Protein AF-C5B898-F1 (afdb_monomer_lite)

Foldseek 3Di:
DLVVLQVVLVVCVVVVNLVVSLVSLVVSCVVDDPVCNVVSVVVSVVSVVVVVVVVVVVDDVPPPPPPPDDPDPDD

Structure (mmCIF, N/CA/C/O backbone):
data_AF-C5B898-F1
#
_entry.id   AF-C5B898-F1
#
loop_
_atom_site.group_PDB
_atom_site.id
_atom_site.type_symbol
_atom_site.label_atom_id
_atom_site.label_alt_id
_atom_site.label_comp_id
_atom_site.label_asym_id
_atom_site.label_entity_id
_atom_site.label_seq_id
_atom_site.pdbx_PDB_ins_code
_atom_site.Cartn_x
_atom_site.Cartn_y
_atom_site.Cartn_z
_atom_site.occupancy
_atom_site.B_iso_or_equiv
_atom_site.auth_seq_id
_atom_site.auth_comp_id
_atom_site.auth_asym_id
_atom_site.auth_atom_id
_atom_site.pdbx_PDB_model_num
ATOM 1 N N . MET A 1 1 ? 7.431 -8.792 -6.510 1.00 84.44 1 MET A N 1
ATOM 2 C CA . MET A 1 1 ? 7.588 -8.475 -5.067 1.00 84.44 1 MET A CA 1
ATOM 3 C C . MET A 1 1 ? 6.633 -7.371 -4.618 1.00 84.44 1 MET A C 1
ATOM 5 O O . MET A 1 1 ? 5.981 -7.563 -3.597 1.00 84.44 1 MET A O 1
ATOM 9 N N . ALA A 1 2 ? 6.467 -6.292 -5.395 1.00 92.75 2 ALA A N 1
ATOM 10 C CA . ALA A 1 2 ? 5.494 -5.225 -5.125 1.00 92.75 2 ALA A CA 1
ATOM 11 C C . ALA A 1 2 ? 4.074 -5.734 -4.808 1.00 92.75 2 ALA A C 1
ATOM 13 O O . ALA A 1 2 ? 3.536 -5.423 -3.747 1.00 92.75 2 ALA A O 1
ATOM 14 N N . ASP A 1 3 ? 3.510 -6.616 -5.642 1.00 94.50 3 ASP A N 1
ATOM 15 C CA . ASP A 1 3 ? 2.160 -7.166 -5.425 1.00 94.50 3 ASP A CA 1
ATOM 16 C C . ASP A 1 3 ? 1.986 -7.872 -4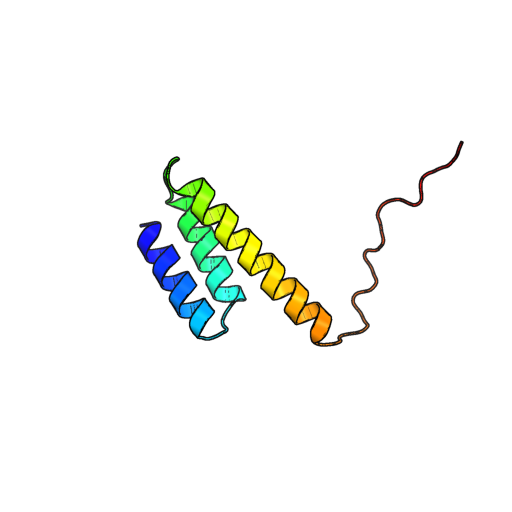.076 1.00 94.50 3 ASP A C 1
ATOM 18 O O . ASP A 1 3 ? 0.927 -7.792 -3.452 1.00 94.50 3 ASP A O 1
ATOM 22 N N . ALA A 1 4 ? 3.023 -8.562 -3.594 1.00 97.44 4 ALA A N 1
ATOM 23 C CA . ALA A 1 4 ? 2.971 -9.248 -2.309 1.00 97.44 4 ALA A CA 1
ATOM 24 C C . ALA A 1 4 ? 2.907 -8.249 -1.145 1.00 97.44 4 ALA A C 1
ATOM 26 O O . ALA A 1 4 ? 2.212 -8.498 -0.158 1.00 97.44 4 ALA A O 1
ATOM 27 N N . HIS A 1 5 ? 3.610 -7.122 -1.261 1.00 97.06 5 HIS A N 1
ATOM 28 C CA . HIS A 1 5 ? 3.532 -6.025 -0.302 1.00 97.06 5 HIS A CA 1
ATOM 29 C C . HIS A 1 5 ? 2.181 -5.303 -0.381 1.00 97.06 5 HIS A C 1
ATOM 31 O O . HIS A 1 5 ? 1.570 -5.057 0.656 1.00 97.06 5 HIS A O 1
ATOM 37 N N . CYS A 1 6 ? 1.631 -5.077 -1.580 1.00 96.44 6 CYS A N 1
ATOM 38 C CA . CYS A 1 6 ? 0.282 -4.525 -1.738 1.00 96.44 6 CYS A CA 1
ATOM 39 C C . CYS A 1 6 ? -0.793 -5.421 -1.106 1.00 96.44 6 CYS A C 1
ATOM 41 O O . CYS A 1 6 ? -1.627 -4.937 -0.347 1.00 96.44 6 CYS A O 1
ATOM 43 N N . ARG A 1 7 ? -0.759 -6.739 -1.345 1.00 97.62 7 ARG A N 1
ATOM 44 C CA . ARG A 1 7 ? -1.714 -7.681 -0.728 1.00 97.62 7 ARG A CA 1
ATOM 45 C C . ARG A 1 7 ? -1.610 -7.686 0.798 1.00 97.62 7 ARG A C 1
ATOM 47 O O . ARG A 1 7 ? -2.632 -7.713 1.481 1.00 97.62 7 ARG A O 1
ATOM 54 N N . ARG A 1 8 ? -0.388 -7.624 1.342 1.00 96.94 8 ARG A N 1
ATOM 55 C CA . ARG A 1 8 ? -0.164 -7.483 2.790 1.00 96.94 8 ARG A CA 1
ATOM 56 C C . ARG A 1 8 ? -0.711 -6.166 3.325 1.00 96.94 8 ARG A C 1
ATOM 58 O O . ARG A 1 8 ? -1.342 -6.174 4.379 1.00 96.94 8 ARG A O 1
ATOM 65 N N . ALA A 1 9 ? -0.511 -5.064 2.604 1.00 97.00 9 ALA A N 1
ATOM 66 C CA . ALA A 1 9 ? -1.067 -3.772 2.973 1.00 97.00 9 ALA A CA 1
ATOM 67 C C . ALA A 1 9 ? -2.596 -3.833 3.065 1.00 97.00 9 ALA A C 1
ATOM 69 O O . ALA A 1 9 ? -3.143 -3.464 4.098 1.00 97.00 9 ALA A O 1
ATOM 70 N N . GLU A 1 10 ? -3.285 -4.382 2.062 1.00 97.62 10 GLU A N 1
ATOM 71 C CA . GLU A 1 10 ? -4.751 -4.506 2.092 1.00 97.62 10 GLU A CA 1
ATOM 72 C C . GLU A 1 10 ? -5.245 -5.406 3.238 1.00 97.62 10 GLU A C 1
ATOM 74 O O . GLU A 1 10 ? -6.218 -5.075 3.915 1.00 97.62 10 GLU A O 1
ATOM 79 N N . ALA A 1 11 ? -4.535 -6.498 3.540 1.00 97.94 11 ALA A N 1
ATOM 80 C CA . ALA A 1 11 ? -4.850 -7.346 4.693 1.00 97.94 11 ALA A CA 1
ATOM 81 C C . ALA A 1 11 ? -4.652 -6.634 6.047 1.00 97.94 11 ALA A C 1
ATOM 83 O O . ALA A 1 11 ? -5.291 -6.982 7.038 1.00 97.94 11 ALA A O 1
ATOM 84 N N . LEU A 1 12 ? -3.752 -5.650 6.118 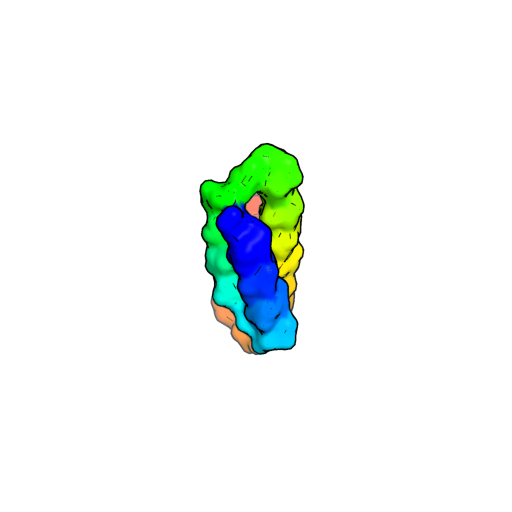1.00 97.06 12 LEU A N 1
ATOM 85 C CA . LEU A 1 12 ? -3.571 -4.804 7.298 1.00 97.06 12 LEU A CA 1
ATOM 86 C C . LEU A 1 12 ? -4.651 -3.717 7.374 1.00 97.06 12 LEU A C 1
ATOM 88 O O . LEU A 1 12 ? -5.131 -3.429 8.469 1.00 97.06 12 LEU A O 1
ATOM 92 N N . VAL A 1 13 ? -5.066 -3.155 6.232 1.00 96.44 13 VAL A N 1
ATOM 93 C CA . VAL A 1 13 ? -6.176 -2.190 6.137 1.00 96.44 13 VAL A CA 1
ATOM 94 C C . VAL A 1 13 ? -7.474 -2.807 6.649 1.00 96.44 13 VAL A C 1
ATOM 96 O O . VAL A 1 13 ? -8.130 -2.195 7.486 1.00 96.44 13 VAL A O 1
ATOM 99 N N . SER A 1 14 ? -7.809 -4.035 6.239 1.00 96.00 14 SER A N 1
ATOM 100 C CA . SER A 1 14 ? -9.023 -4.721 6.712 1.00 96.00 14 SER A CA 1
ATOM 101 C C . SER A 1 14 ? -9.026 -5.002 8.219 1.00 96.00 14 SER A C 1
ATOM 103 O O . SER A 1 14 ? -10.084 -5.185 8.813 1.00 96.00 14 SER A O 1
ATOM 105 N N . ARG A 1 15 ? -7.849 -4.993 8.856 1.00 95.44 15 ARG A N 1
ATOM 106 C CA . ARG A 1 15 ? -7.663 -5.130 10.310 1.00 95.44 15 ARG A CA 1
ATOM 107 C C . ARG A 1 15 ? -7.553 -3.782 11.038 1.00 95.44 15 ARG A C 1
ATOM 109 O O . ARG A 1 15 ? -7.246 -3.766 12.225 1.00 95.44 15 ARG A O 1
ATOM 116 N N . GLY A 1 16 ? -7.713 -2.655 10.340 1.00 93.38 16 GLY A N 1
ATOM 117 C CA . GLY A 1 16 ? -7.554 -1.307 10.899 1.00 93.38 16 GLY A CA 1
ATOM 118 C C . GLY A 1 16 ? -6.102 -0.900 11.196 1.00 93.38 16 GLY A C 1
ATOM 119 O O . GLY A 1 16 ? -5.849 0.142 11.799 1.00 93.38 16 GLY A O 1
ATOM 120 N N . LEU A 1 17 ? -5.112 -1.688 10.766 1.00 93.81 17 LEU A N 1
ATOM 121 C CA . LEU A 1 17 ? -3.689 -1.465 11.041 1.00 93.81 17 LEU A CA 1
ATOM 122 C C . LEU A 1 17 ? -3.052 -0.528 10.002 1.00 93.81 17 LEU A C 1
ATOM 124 O O . LEU A 1 17 ? -2.062 -0.862 9.346 1.00 93.81 17 LEU A O 1
ATOM 128 N N . TYR A 1 18 ? -3.609 0.674 9.863 1.00 92.12 18 TYR A N 1
ATOM 129 C CA . TYR A 1 18 ? -3.308 1.587 8.756 1.00 92.12 18 TYR A CA 1
ATOM 130 C C . TYR A 1 18 ? -1.849 2.067 8.695 1.00 92.12 18 TYR A C 1
ATOM 132 O O . TYR A 1 18 ? -1.281 2.170 7.611 1.00 92.12 18 TYR A O 1
ATOM 140 N N . ARG A 1 19 ? -1.197 2.307 9.843 1.00 92.00 19 ARG A N 1
ATOM 141 C CA . ARG A 1 19 ? 0.230 2.693 9.875 1.00 92.00 19 ARG A CA 1
ATOM 142 C C . ARG A 1 19 ? 1.133 1.587 9.322 1.00 92.00 19 ARG A C 1
ATOM 144 O O . ARG A 1 19 ? 2.043 1.871 8.554 1.00 92.00 19 ARG A O 1
ATOM 151 N N . ARG A 1 20 ? 0.848 0.322 9.659 1.00 94.88 20 ARG A N 1
ATOM 152 C CA . ARG A 1 20 ? 1.603 -0.837 9.147 1.00 94.88 20 ARG A CA 1
ATOM 153 C C . ARG A 1 20 ? 1.325 -1.060 7.662 1.00 94.88 20 ARG A C 1
ATOM 155 O O . ARG A 1 20 ? 2.243 -1.378 6.915 1.00 94.88 20 ARG A O 1
ATOM 162 N N . ALA A 1 21 ? 0.082 -0.852 7.230 1.00 96.69 21 ALA A N 1
ATOM 163 C CA . ALA A 1 21 ? -0.278 -0.900 5.818 1.00 96.69 21 ALA A CA 1
ATOM 164 C C . ALA A 1 21 ? 0.479 0.156 4.989 1.00 96.69 21 ALA A C 1
ATOM 166 O O . ALA A 1 21 ? 0.957 -0.162 3.904 1.00 96.69 21 ALA A O 1
ATOM 167 N N . LEU A 1 22 ? 0.671 1.374 5.514 1.00 96.25 22 LEU A N 1
ATOM 168 C CA . LEU A 1 22 ? 1.504 2.396 4.866 1.00 96.25 22 LEU A CA 1
ATOM 169 C C . LEU A 1 22 ? 2.962 1.945 4.711 1.00 96.25 22 LEU A C 1
ATOM 171 O O . LEU A 1 22 ? 3.527 2.128 3.638 1.00 96.25 22 LEU A O 1
ATOM 175 N N . THR A 1 23 ? 3.554 1.313 5.730 1.00 96.81 23 THR A N 1
ATOM 176 C CA . THR A 1 23 ? 4.914 0.752 5.632 1.00 96.81 23 THR A CA 1
ATOM 177 C C . THR A 1 23 ? 5.018 -0.301 4.530 1.00 96.81 23 THR A C 1
ATOM 179 O O . THR A 1 23 ? 5.976 -0.293 3.760 1.00 96.81 23 THR A O 1
ATOM 182 N N . GLU A 1 24 ? 4.027 -1.187 4.415 1.00 97.81 24 GLU A N 1
ATOM 183 C CA . GLU A 1 24 ? 4.000 -2.185 3.342 1.00 97.81 24 GLU A CA 1
ATOM 184 C C . GLU A 1 24 ? 3.826 -1.540 1.958 1.00 97.81 24 GLU A C 1
ATOM 186 O O . GLU A 1 24 ? 4.483 -1.964 1.014 1.00 97.81 24 GLU A O 1
ATOM 191 N N . LEU A 1 25 ? 3.033 -0.470 1.821 1.00 96.81 25 LEU A N 1
ATOM 192 C CA . LEU A 1 25 ? 2.930 0.275 0.556 1.00 96.81 25 LEU A CA 1
ATOM 193 C C . LEU A 1 25 ? 4.223 1.018 0.189 1.00 96.81 25 LEU A C 1
ATOM 195 O O . LEU A 1 25 ? 4.539 1.116 -0.994 1.00 96.81 25 LEU A O 1
ATOM 199 N N . THR A 1 26 ? 4.998 1.497 1.166 1.00 96.44 26 THR A N 1
ATOM 200 C CA . THR A 1 26 ? 6.332 2.066 0.908 1.00 96.44 26 THR A CA 1
ATOM 201 C C . THR A 1 26 ? 7.275 1.006 0.346 1.00 96.44 26 THR A C 1
ATOM 203 O O . THR A 1 26 ? 7.879 1.230 -0.697 1.00 96.44 26 THR A O 1
ATOM 206 N N . ARG A 1 27 ? 7.314 -0.189 0.952 1.00 96.50 27 ARG A N 1
ATOM 207 C CA . ARG A 1 27 ? 8.084 -1.322 0.410 1.00 96.50 27 ARG A CA 1
ATOM 208 C C . ARG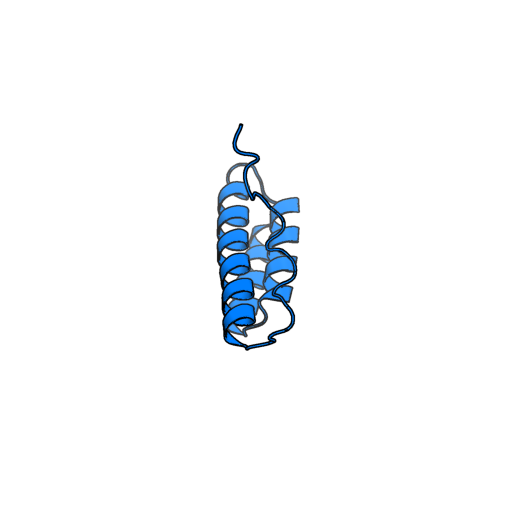 A 1 27 ? 7.592 -1.732 -0.973 1.00 96.50 27 ARG A C 1
ATOM 210 O O . ARG A 1 27 ? 8.389 -2.031 -1.848 1.00 96.50 27 ARG A O 1
ATOM 217 N N . ALA A 1 28 ? 6.278 -1.723 -1.203 1.00 96.56 28 ALA A N 1
ATOM 218 C CA . ALA A 1 28 ? 5.731 -2.017 -2.522 1.00 96.56 28 ALA A CA 1
ATOM 219 C C . ALA A 1 28 ? 6.255 -1.046 -3.591 1.00 96.56 28 ALA A C 1
ATOM 221 O O . ALA A 1 28 ? 6.537 -1.489 -4.698 1.00 96.56 28 ALA A O 1
ATOM 222 N N . ALA A 1 29 ? 6.421 0.239 -3.254 1.00 95.44 29 ALA A N 1
ATOM 223 C CA . ALA A 1 29 ? 6.946 1.251 -4.167 1.00 95.44 29 ALA A CA 1
ATOM 224 C C . ALA A 1 29 ? 8.427 1.026 -4.516 1.00 95.44 29 ALA A C 1
ATOM 226 O O . ALA A 1 29 ? 8.814 1.292 -5.647 1.00 95.44 29 ALA A O 1
ATOM 227 N N . GLU A 1 30 ? 9.230 0.490 -3.591 1.00 96.06 30 GLU A N 1
ATOM 228 C CA . GLU A 1 30 ? 10.640 0.139 -3.841 1.00 96.06 30 GLU A CA 1
ATOM 229 C C . GLU A 1 30 ? 10.792 -0.978 -4.888 1.00 96.06 30 GLU A C 1
ATOM 231 O O . GLU A 1 30 ? 11.778 -1.012 -5.619 1.00 96.06 30 GLU A O 1
ATOM 236 N N . PHE A 1 31 ? 9.810 -1.882 -4.984 1.00 94.25 31 PHE A N 1
ATOM 237 C CA . PHE A 1 31 ? 9.829 -3.020 -5.911 1.00 94.25 31 PHE A CA 1
ATOM 238 C C . PHE A 1 31 ? 8.894 -2.862 -7.118 1.00 94.25 31 PHE A C 1
ATOM 240 O O . PHE A 1 31 ? 8.735 -3.823 -7.877 1.00 94.25 31 PHE A O 1
ATOM 247 N N . ALA A 1 32 ? 8.201 -1.730 -7.241 1.00 95.00 32 ALA A N 1
ATOM 248 C CA . ALA A 1 32 ? 7.220 -1.500 -8.294 1.00 95.00 32 ALA A CA 1
ATOM 249 C C . ALA A 1 32 ? 7.909 -1.100 -9.601 1.00 95.00 32 ALA A C 1
ATOM 251 O O . ALA A 1 32 ? 8.838 -0.294 -9.605 1.00 95.00 32 ALA A O 1
ATOM 252 N N . ASP A 1 33 ? 7.413 -1.626 -10.718 1.00 95.25 33 ASP A N 1
ATOM 253 C CA . ASP A 1 33 ? 7.783 -1.127 -12.041 1.00 95.25 33 ASP A CA 1
ATOM 254 C C . ASP A 1 33 ? 7.017 0.165 -12.401 1.00 95.25 33 ASP A C 1
ATOM 256 O O . ASP A 1 33 ? 6.147 0.645 -11.663 1.00 95.25 33 ASP A O 1
ATOM 260 N N . ALA A 1 34 ? 7.329 0.738 -13.567 1.00 93.25 34 ALA A N 1
ATOM 261 C CA . ALA A 1 34 ? 6.698 1.967 -14.049 1.00 93.25 34 ALA A CA 1
ATOM 262 C C . ALA A 1 34 ? 5.174 1.841 -14.250 1.00 93.25 34 ALA A C 1
ATOM 264 O O . ALA A 1 34 ? 4.456 2.829 -14.096 1.00 93.25 34 ALA A O 1
ATOM 265 N N . ALA A 1 35 ? 4.662 0.644 -14.556 1.00 93.94 35 ALA A N 1
ATOM 266 C CA . ALA A 1 35 ? 3.228 0.413 -14.708 1.00 93.94 35 ALA A CA 1
ATOM 267 C C . ALA A 1 35 ? 2.516 0.336 -13.344 1.00 93.94 35 ALA A C 1
ATOM 269 O O . ALA A 1 35 ? 1.342 0.692 -13.222 1.00 93.94 35 ALA A O 1
ATOM 270 N N . GLN A 1 36 ? 3.223 -0.100 -12.302 1.00 91.94 36 GLN A N 1
ATOM 271 C CA . GLN A 1 36 ? 2.680 -0.317 -10.963 1.00 91.94 36 GLN A CA 1
ATOM 272 C C . GLN A 1 36 ? 2.807 0.903 -10.042 1.00 91.94 36 GLN A C 1
ATOM 274 O O . GLN A 1 36 ? 1.922 1.132 -9.210 1.00 91.94 36 GLN A O 1
ATOM 279 N N . ILE A 1 37 ? 3.874 1.700 -10.177 1.00 94.75 37 ILE A N 1
ATOM 280 C CA . ILE A 1 37 ? 4.233 2.749 -9.208 1.00 94.75 37 ILE A CA 1
ATOM 281 C C . ILE A 1 37 ? 3.113 3.772 -8.985 1.00 94.75 37 ILE A C 1
ATOM 283 O O . ILE A 1 37 ? 2.831 4.146 -7.845 1.00 94.75 37 ILE A O 1
ATOM 287 N N . SER A 1 38 ? 2.405 4.160 -10.051 1.00 95.12 38 SER A N 1
ATOM 288 C CA . SER A 1 38 ? 1.290 5.111 -9.968 1.00 95.12 38 SER A CA 1
ATOM 289 C C . SER A 1 38 ? 0.176 4.589 -9.055 1.00 95.12 38 SER A C 1
ATOM 291 O O . SER A 1 38 ? -0.240 5.267 -8.113 1.00 95.12 38 SER A O 1
ATOM 293 N N . ARG A 1 39 ? -0.236 3.327 -9.241 1.00 95.38 39 ARG A N 1
A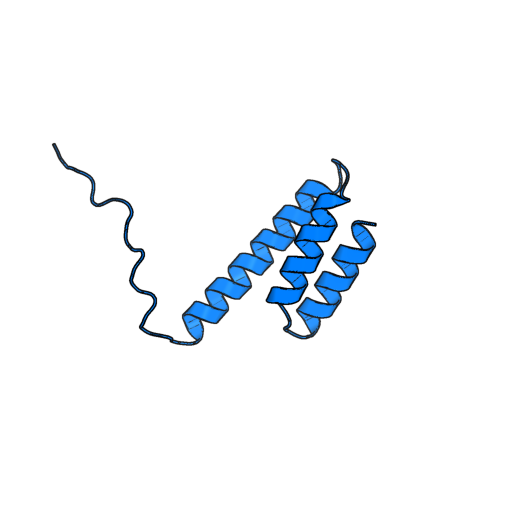TOM 294 C CA . ARG A 1 39 ? -1.264 2.679 -8.414 1.00 95.38 39 ARG A CA 1
ATOM 295 C C . ARG A 1 39 ? -0.841 2.588 -6.947 1.00 95.38 39 ARG A C 1
ATOM 297 O O . ARG A 1 39 ? -1.655 2.854 -6.062 1.00 95.38 39 ARG A O 1
ATOM 304 N N . VAL A 1 40 ? 0.417 2.228 -6.683 1.00 95.69 40 VAL A N 1
ATOM 305 C CA . VAL A 1 40 ? 0.952 2.121 -5.315 1.00 95.69 40 VAL A CA 1
ATOM 306 C C . VAL A 1 40 ? 0.917 3.480 -4.610 1.00 95.69 40 VAL A C 1
ATOM 308 O O . VAL A 1 40 ? 0.446 3.579 -3.474 1.00 95.69 40 VAL A O 1
ATOM 311 N N . VAL A 1 41 ? 1.356 4.542 -5.290 1.00 94.62 41 VAL A N 1
ATOM 312 C CA . VAL A 1 41 ? 1.386 5.903 -4.736 1.00 94.62 41 VAL A CA 1
ATOM 313 C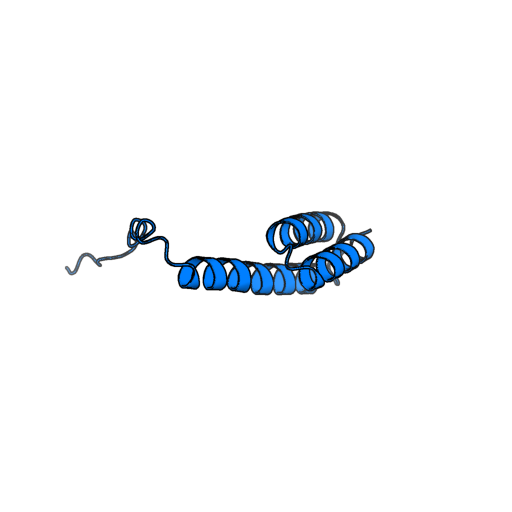 C . VAL A 1 41 ? -0.021 6.443 -4.489 1.00 94.62 41 VAL A C 1
ATOM 315 O O . VAL A 1 41 ? -0.269 7.004 -3.418 1.00 94.62 41 VAL A O 1
ATOM 318 N N . VAL A 1 42 ? -0.957 6.244 -5.424 1.00 96.81 42 VAL A N 1
ATOM 319 C CA . VAL A 1 42 ? -2.364 6.648 -5.253 1.00 96.81 42 VAL A CA 1
ATOM 320 C C . VAL A 1 42 ? -2.953 5.988 -4.010 1.00 96.81 42 VAL A C 1
ATOM 322 O O . VAL A 1 42 ? -3.448 6.686 -3.119 1.00 96.81 42 VAL A O 1
ATOM 325 N N . ARG A 1 43 ? -2.803 4.665 -3.882 1.00 95.88 43 ARG A N 1
ATOM 326 C CA . ARG A 1 43 ? -3.341 3.918 -2.741 1.00 95.88 43 ARG A CA 1
ATOM 327 C C . ARG A 1 43 ? -2.724 4.348 -1.411 1.00 95.88 43 ARG A C 1
ATOM 329 O O . ARG A 1 43 ? -3.426 4.518 -0.415 1.00 95.88 43 ARG A O 1
ATOM 336 N N . ARG A 1 44 ? -1.412 4.588 -1.389 1.00 95.62 44 ARG A N 1
ATOM 337 C CA . ARG A 1 44 ? -0.711 5.119 -0.211 1.00 95.62 44 ARG A CA 1
ATOM 338 C C . ARG A 1 44 ? -1.256 6.490 0.191 1.00 95.62 44 ARG A C 1
ATOM 340 O O . ARG A 1 44 ? -1.460 6.744 1.377 1.00 95.62 44 ARG A O 1
ATOM 347 N N . ASN A 1 45 ? -1.500 7.374 -0.774 1.00 94.00 45 ASN A N 1
ATOM 348 C CA . ASN A 1 45 ? -1.999 8.722 -0.508 1.00 94.00 45 ASN A CA 1
ATOM 349 C C . ASN A 1 45 ? -3.439 8.705 0.026 1.00 94.00 45 ASN A C 1
ATOM 351 O O . ASN A 1 45 ? -3.744 9.434 0.971 1.00 94.00 45 ASN A O 1
ATOM 355 N N . GLU A 1 46 ? -4.306 7.846 -0.518 1.00 93.31 46 GLU A N 1
ATOM 356 C CA . GLU A 1 46 ? -5.644 7.592 0.031 1.00 93.31 46 GLU A CA 1
ATOM 357 C C . GLU A 1 46 ? -5.574 7.162 1.495 1.00 93.31 46 GLU A C 1
ATOM 359 O O . GLU A 1 46 ? -6.228 7.756 2.355 1.00 93.31 46 GLU A O 1
ATOM 364 N N . LEU A 1 47 ? -4.725 6.178 1.790 1.00 93.31 47 LEU A N 1
ATOM 365 C CA . LEU A 1 47 ? -4.589 5.641 3.133 1.00 93.31 47 LEU A CA 1
ATOM 366 C C . LEU A 1 47 ? -4.007 6.669 4.112 1.00 93.31 47 LEU A C 1
ATOM 368 O O . LEU A 1 47 ? -4.451 6.779 5.253 1.00 93.31 47 LEU A O 1
ATOM 372 N N . SER A 1 48 ? -3.051 7.475 3.655 1.00 91.56 48 SER A N 1
ATOM 373 C CA . SER A 1 48 ? -2.461 8.555 4.446 1.00 91.56 48 SER A CA 1
ATOM 374 C C . SER A 1 48 ? -3.483 9.653 4.771 1.00 91.56 48 SER A C 1
ATOM 376 O O . SER A 1 48 ? -3.504 10.181 5.885 1.00 91.56 48 SER A O 1
ATOM 378 N N . ARG A 1 49 ? -4.402 9.968 3.843 1.00 90.31 49 ARG A N 1
ATOM 379 C CA . ARG A 1 49 ? -5.555 10.839 4.136 1.00 90.31 49 ARG A CA 1
ATOM 380 C C . ARG A 1 49 ? -6.474 10.214 5.181 1.00 90.31 49 ARG A C 1
ATOM 382 O O . ARG A 1 49 ? -6.787 10.889 6.154 1.00 90.31 49 ARG A O 1
ATOM 389 N N . HIS A 1 50 ? -6.825 8.936 5.038 1.00 86.62 50 HIS A N 1
ATOM 390 C CA . HIS A 1 50 ? -7.672 8.234 6.007 1.00 86.62 50 HIS A CA 1
ATOM 391 C C . HIS A 1 50 ? -7.090 8.291 7.428 1.00 86.62 50 HIS A C 1
ATOM 393 O O . HIS A 1 50 ? -7.790 8.641 8.374 1.00 86.62 50 HIS A O 1
ATOM 399 N N . VAL A 1 51 ? -5.790 8.019 7.581 1.00 85.25 51 VAL A N 1
ATOM 400 C CA . VAL A 1 51 ? -5.105 8.078 8.883 1.00 85.25 51 VAL A CA 1
ATOM 401 C C . VAL A 1 51 ? -5.127 9.485 9.481 1.00 85.25 51 VAL A C 1
ATOM 403 O O . VAL A 1 51 ? -5.398 9.623 10.673 1.00 85.25 51 VAL A O 1
ATOM 406 N N . ARG A 1 52 ? -4.868 10.525 8.679 1.00 82.06 52 ARG A N 1
ATOM 407 C CA . ARG A 1 52 ? -4.898 11.922 9.149 1.00 82.06 52 ARG A CA 1
ATOM 408 C C . ARG A 1 52 ? -6.306 12.374 9.535 1.00 82.06 52 ARG A C 1
ATOM 410 O O . ARG A 1 52 ? -6.475 13.016 10.566 1.00 82.06 52 ARG A O 1
ATOM 417 N N . CYS A 1 53 ? -7.318 12.010 8.750 1.00 75.81 53 CYS A N 1
ATOM 418 C CA . CYS A 1 53 ? -8.716 12.303 9.065 1.00 75.81 53 CYS A CA 1
ATOM 419 C C . CYS A 1 53 ? -9.170 11.578 10.340 1.00 75.81 53 CYS A C 1
ATOM 421 O O . CYS A 1 53 ? -9.775 12.204 11.203 1.00 75.81 53 CYS A O 1
ATOM 423 N N . ALA A 1 54 ? -8.817 10.300 10.510 1.00 69.25 54 ALA A N 1
ATOM 424 C CA . ALA A 1 54 ? -9.130 9.546 11.724 1.00 69.25 54 ALA A CA 1
ATOM 425 C C . ALA A 1 54 ? -8.455 10.142 12.975 1.00 69.25 54 ALA A C 1
ATOM 427 O O . ALA A 1 54 ? -9.077 10.219 14.030 1.00 69.25 54 ALA A O 1
ATOM 428 N N . GLN A 1 55 ? -7.207 10.614 12.857 1.00 61.16 55 GLN A N 1
ATOM 429 C CA . GLN A 1 55 ? -6.511 11.305 13.951 1.00 61.16 55 GLN A CA 1
ATOM 430 C C . GLN A 1 55 ? -7.165 12.648 14.301 1.00 61.16 55 GLN A C 1
ATOM 432 O O . GLN A 1 55 ? -7.308 12.949 15.481 1.00 61.16 55 GLN A O 1
ATOM 437 N N . ARG A 1 56 ? -7.624 13.417 13.303 1.00 57.62 56 ARG A N 1
ATOM 438 C CA . ARG A 1 56 ? -8.368 14.670 13.527 1.00 57.62 56 ARG A CA 1
ATOM 439 C C . ARG A 1 56 ? -9.689 14.457 14.271 1.00 57.62 56 ARG A C 1
ATOM 441 O O . ARG A 1 56 ? -10.029 15.259 15.129 1.00 57.62 56 ARG A O 1
ATOM 448 N N . VAL A 1 57 ? -10.416 13.379 13.973 1.00 57.09 57 VAL A N 1
ATOM 449 C CA . VAL A 1 57 ? -11.697 13.061 14.636 1.00 57.09 57 VAL A CA 1
ATOM 450 C C . VAL A 1 57 ? -11.494 12.550 16.071 1.00 57.09 57 VAL A C 1
ATOM 452 O O . VAL A 1 57 ? -12.366 12.731 16.913 1.00 57.09 57 VAL A O 1
ATOM 455 N N . SER A 1 58 ? -10.332 11.964 16.379 1.00 55.84 58 SER A N 1
ATOM 456 C CA . SER A 1 58 ? -10.004 11.425 17.708 1.00 55.84 58 SER A CA 1
ATOM 457 C C . SER A 1 58 ? -9.680 12.488 18.774 1.00 55.84 58 SER A C 1
ATOM 459 O O . SER A 1 58 ? -9.399 12.106 19.908 1.00 55.84 58 SER A O 1
ATOM 461 N N . GLY A 1 59 ? -9.724 13.785 18.446 1.00 53.41 59 GLY A N 1
ATOM 462 C CA . GLY A 1 59 ? -9.743 14.864 19.437 1.00 53.41 59 GLY A CA 1
ATOM 463 C C . GLY A 1 59 ? -8.552 14.895 20.397 1.00 53.41 59 GLY A C 1
ATOM 464 O O . GLY A 1 59 ? -8.747 14.801 21.605 1.00 53.41 59 GLY A O 1
ATOM 465 N N . ASP A 1 60 ? -7.333 15.083 19.885 1.00 47.59 60 ASP A N 1
ATOM 466 C CA . ASP A 1 60 ? -6.259 15.661 20.702 1.00 47.59 60 ASP A CA 1
ATOM 467 C C . ASP A 1 60 ? -6.161 17.165 20.370 1.00 47.59 60 ASP A C 1
ATOM 469 O O . ASP A 1 60 ? -5.731 17.508 19.263 1.00 47.59 60 ASP A O 1
ATOM 473 N N . PRO A 1 61 ? -6.575 18.083 21.269 1.00 53.06 61 PRO A N 1
ATOM 474 C CA . PRO A 1 61 ? -6.593 19.529 21.017 1.00 53.06 61 PRO A CA 1
ATOM 475 C C . PRO A 1 61 ? -5.197 20.157 20.880 1.00 53.06 61 PRO A C 1
ATOM 477 O O . PRO A 1 61 ? -5.075 21.369 20.747 1.00 53.06 61 PRO A O 1
ATOM 480 N N . ARG A 1 62 ? -4.120 19.369 20.975 1.00 53.78 62 ARG A N 1
ATOM 481 C CA . ARG A 1 62 ? -2.744 19.882 20.983 1.00 53.78 62 ARG A CA 1
ATOM 482 C C . ARG A 1 62 ? -2.099 20.016 19.605 1.00 53.78 62 ARG A C 1
ATOM 484 O O . ARG A 1 62 ? -0.945 20.425 19.539 1.00 53.78 62 ARG A O 1
ATOM 491 N N . MET A 1 63 ? -2.800 19.688 18.516 1.00 50.69 63 MET A N 1
ATOM 492 C CA . MET A 1 63 ? -2.233 19.731 17.159 1.00 50.69 63 MET A CA 1
ATOM 493 C C . MET A 1 63 ? -2.680 20.941 16.316 1.00 50.69 63 MET A C 1
ATOM 495 O O . MET A 1 63 ? -2.789 20.832 15.099 1.00 50.69 63 MET A O 1
ATOM 499 N N . ASP A 1 64 ? -2.875 22.099 16.954 1.00 50.06 64 ASP A N 1
ATOM 500 C CA . ASP A 1 64 ? -3.014 23.415 16.302 1.00 50.06 64 ASP A CA 1
ATOM 501 C C . ASP A 1 64 ? -1.690 24.208 16.334 1.00 50.06 64 ASP A C 1
ATOM 503 O O . ASP A 1 64 ? -1.657 25.381 16.690 1.00 50.06 64 ASP A O 1
ATOM 507 N N . TYR A 1 65 ? -0.565 23.575 15.982 1.00 50.94 65 TYR A N 1
ATOM 508 C CA . TYR A 1 65 ? 0.736 24.266 15.908 1.00 50.94 65 TYR A CA 1
ATOM 509 C C . TYR A 1 65 ? 1.433 24.178 14.548 1.00 50.94 65 TYR A C 1
ATOM 511 O O . TYR A 1 65 ? 2.637 24.374 14.470 1.00 50.94 65 TYR A O 1
ATOM 519 N N . GLU A 1 66 ? 0.688 23.952 13.462 1.00 51.09 66 GLU A N 1
ATOM 520 C CA . GLU A 1 66 ? 1.187 24.207 12.098 1.00 51.09 66 GLU A CA 1
ATOM 521 C C . GLU A 1 66 ? 0.108 24.825 11.191 1.00 51.09 66 GLU A C 1
ATOM 523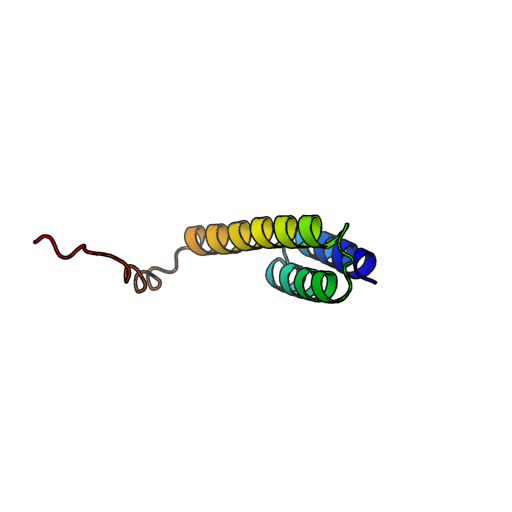 O O . GLU A 1 66 ? -0.081 24.430 10.043 1.00 51.09 66 GLU A O 1
ATOM 528 N N . SER A 1 67 ? -0.561 25.875 11.679 1.00 47.31 67 SER A N 1
ATOM 529 C CA . SER A 1 67 ? -1.024 26.962 10.800 1.00 47.31 67 SER A CA 1
ATOM 530 C C . SER A 1 67 ? 0.133 27.945 10.563 1.00 47.31 67 SER A C 1
ATOM 532 O O . SER A 1 67 ? 0.019 29.141 10.804 1.00 47.31 67 SER A O 1
ATOM 534 N N . CYS A 1 68 ? 1.287 27.420 10.144 1.00 51.53 68 CYS A N 1
ATOM 535 C CA . CYS A 1 68 ? 2.486 28.186 9.812 1.00 51.53 68 CYS A CA 1
ATOM 536 C C . CYS A 1 68 ? 2.747 28.125 8.305 1.00 51.53 68 CYS A C 1
ATOM 538 O O . CYS A 1 68 ? 3.825 27.719 7.889 1.00 51.53 68 CYS A O 1
ATOM 540 N N . VAL A 1 69 ? 1.772 28.512 7.477 1.00 49.62 69 VAL A N 1
ATOM 541 C CA . VAL A 1 69 ? 2.055 28.950 6.103 1.00 49.62 69 VAL A CA 1
ATOM 542 C C . VAL A 1 69 ? 1.021 29.998 5.684 1.00 49.62 69 VAL A C 1
ATOM 544 O O . VAL A 1 69 ? -0.118 29.658 5.380 1.00 49.62 69 VAL A O 1
ATOM 547 N N . GLY A 1 70 ? 1.451 31.260 5.624 1.00 52.97 70 GLY A N 1
ATOM 548 C CA . GLY A 1 70 ? 0.860 32.254 4.728 1.00 52.97 70 GLY A CA 1
ATOM 549 C C . GLY A 1 70 ? -0.213 33.173 5.308 1.00 52.97 70 GLY A C 1
ATOM 550 O O . GLY A 1 70 ? -1.301 33.242 4.749 1.00 52.97 70 GLY A O 1
ATOM 551 N N . GLU A 1 71 ? 0.111 33.967 6.332 1.00 48.59 71 GLU A N 1
ATOM 552 C CA . GLU A 1 71 ? -0.364 35.354 6.289 1.00 48.59 71 GLU A CA 1
ATOM 553 C C . GLU A 1 71 ? 0.524 36.071 5.275 1.00 48.59 71 GLU A C 1
ATOM 555 O O . GLU A 1 71 ? 1.715 36.299 5.491 1.00 48.59 71 GLU A O 1
ATOM 560 N N . SER A 1 72 ? -0.043 36.277 4.093 1.00 48.66 72 SER A N 1
ATOM 561 C CA . SER A 1 72 ? 0.520 37.090 3.031 1.00 48.66 72 SER A CA 1
ATOM 562 C C . SER A 1 72 ? 0.974 38.431 3.608 1.00 48.66 72 SER A C 1
ATOM 564 O O . SER A 1 72 ? 0.167 39.148 4.197 1.00 48.66 72 SER A O 1
ATOM 566 N N . CYS A 1 73 ? 2.245 38.788 3.410 1.00 50.09 73 CYS A N 1
ATOM 567 C CA . CYS A 1 73 ? 2.628 40.195 3.391 1.00 50.09 73 CYS A CA 1
ATOM 568 C C . CYS A 1 73 ? 1.814 40.867 2.281 1.00 50.09 73 CYS A C 1
ATOM 570 O O . CYS A 1 73 ? 2.094 40.667 1.098 1.00 50.09 73 CYS A O 1
ATOM 572 N N . GLU A 1 74 ? 0.782 41.605 2.666 1.00 51.47 74 GLU A N 1
ATOM 573 C CA . GLU A 1 74 ? 0.172 42.630 1.823 1.00 51.47 74 GLU A CA 1
ATOM 574 C C . GLU A 1 74 ? 1.110 43.861 1.784 1.00 51.47 74 GLU A C 1
ATOM 576 O O . GLU A 1 74 ? 1.911 44.033 2.709 1.00 51.47 74 GLU A O 1
ATOM 581 N N . PRO A 1 75 ? 1.087 44.635 0.682 1.00 58.72 75 PRO A N 1
ATOM 582 C CA . PRO A 1 75 ? 2.215 45.441 0.194 1.00 58.72 75 PRO A CA 1
ATOM 583 C C . PRO A 1 75 ? 2.613 46.657 1.040 1.00 58.72 75 PRO A C 1
ATOM 585 O O . PRO A 1 75 ? 1.735 47.275 1.682 1.00 58.72 75 PRO A O 1
#

Secondary structure (DSSP, 8-state):
-HHHHHHHHHHHHTTT-HHHHHHHHHHHHHT--HHHHHHHHHHHHHHHHHHHHHHHHT--TT------S------

pLDDT: mean 82.09, std 19.13, range [47.31, 97.94]

Radius of gyration: 16.5 Å; chains: 1; bounding box: 22×55×36 Å

Sequence (75 aa):
MADAHCRRAEALVSRGLYRRALTELTRAAEFADAAQISRVVVRRNELSRHVRCAQRVSGDPRMDYESCVGESCEP

Organism: Edwardsiella ictaluri (strain 93-146) (NCBI:txid634503)